Protein AF-K1YAY5-F1 (afdb_monomer)

Radius of gyration: 24.75 Å; Cα contacts (8 Å, |Δi|>4): 21; chains: 1; bounding box: 31×38×77 Å

Solvent-accessible surface area (backbone atoms only — not comparable to full-atom values): 5188 Å² total; per-residue (Å²): 108,72,68,60,54,52,52,53,52,55,52,53,52,52,54,53,50,50,50,53,62,53,60,73,70,68,57,85,78,70,83,76,76,80,80,65,90,43,71,67,53,44,50,68,73,68,52,61,72,70,50,35,81,82,36,47,69,64,43,51,56,42,61,75,38,75,84,60,51,57,75,72,67,37,71,89,67,27,76,83,72,128

Structure (mmCIF, N/CA/C/O backbone):
data_AF-K1YAY5-F1
#
_entry.id   AF-K1YAY5-F1
#
loop_
_atom_site.group_PDB
_atom_site.id
_atom_site.type_symbol
_atom_site.label_atom_id
_atom_site.label_alt_id
_atom_site.label_comp_id
_atom_site.label_asym_id
_atom_site.label_entity_id
_atom_site.label_seq_id
_atom_site.pdbx_PDB_ins_code
_atom_site.Cartn_x
_atom_site.Cartn_y
_atom_site.Cartn_z
_atom_site.occupancy
_atom_site.B_iso_or_equiv
_atom_site.auth_seq_id
_atom_site.auth_comp_id
_atom_site.auth_asym_id
_atom_site.auth_atom_id
_atom_site.pdbx_PDB_model_num
ATOM 1 N N . MET A 1 1 ? -8.912 21.716 52.493 1.00 59.44 1 MET A N 1
ATOM 2 C CA . MET A 1 1 ? -9.614 20.958 51.428 1.00 59.44 1 MET A CA 1
ATOM 3 C C . MET A 1 1 ? -9.536 21.628 50.053 1.00 59.44 1 MET A C 1
ATOM 5 O O . MET A 1 1 ? -8.945 21.027 49.172 1.00 59.44 1 MET A O 1
ATOM 9 N N . LYS A 1 2 ? -9.999 22.877 49.856 1.00 58.25 2 LYS A N 1
ATOM 10 C CA . LYS A 1 2 ? -9.933 23.583 48.547 1.00 58.25 2 LYS A CA 1
ATOM 11 C C . LYS A 1 2 ? -8.530 23.663 47.912 1.00 58.25 2 LYS A C 1
ATOM 13 O O . LYS A 1 2 ? -8.400 23.488 46.710 1.00 58.25 2 LYS A O 1
ATOM 18 N N . ARG A 1 3 ? -7.480 23.866 48.720 1.00 64.50 3 ARG A N 1
ATOM 19 C CA . ARG A 1 3 ? -6.078 23.891 48.248 1.00 64.50 3 ARG A CA 1
ATOM 20 C C . ARG A 1 3 ? -5.566 22.521 47.785 1.00 64.50 3 ARG A C 1
ATOM 22 O O . ARG A 1 3 ? -4.851 22.447 46.800 1.00 64.50 3 ARG A O 1
ATOM 29 N N . ILE A 1 4 ? -5.982 21.450 48.463 1.00 69.19 4 ILE A N 1
ATOM 30 C CA . ILE A 1 4 ? -5.614 20.065 48.120 1.00 69.19 4 ILE A CA 1
ATOM 31 C C . ILE A 1 4 ? -6.346 19.638 46.841 1.00 69.19 4 ILE A C 1
ATOM 33 O O . ILE A 1 4 ? -5.744 19.052 45.949 1.00 69.19 4 ILE A O 1
ATOM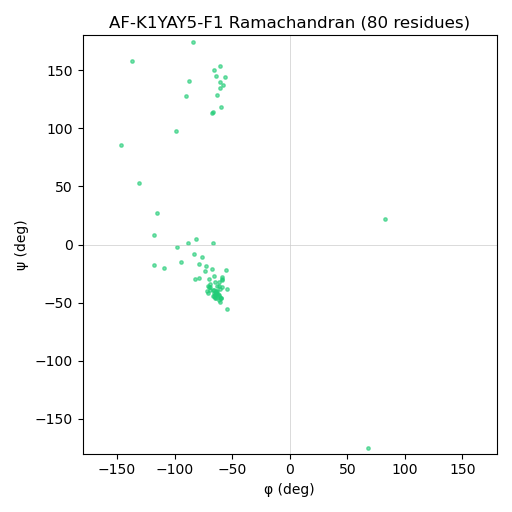 37 N N . LEU A 1 5 ? -7.620 20.025 46.714 1.00 68.62 5 LEU A N 1
ATOM 38 C CA . LEU A 1 5 ? -8.430 19.767 45.524 1.00 68.62 5 LEU A CA 1
ATOM 39 C C . LEU A 1 5 ? -7.904 20.527 44.292 1.00 68.62 5 LEU A C 1
ATOM 41 O O . LEU A 1 5 ? -7.806 19.951 43.215 1.00 68.62 5 LEU A O 1
ATOM 45 N N . GLY A 1 6 ? -7.498 21.792 44.461 1.00 71.88 6 GLY A N 1
ATOM 46 C CA . GLY A 1 6 ? -6.894 22.587 43.386 1.00 71.88 6 GLY A CA 1
ATOM 47 C C . GLY A 1 6 ? -5.536 22.050 42.925 1.00 71.88 6 GLY A C 1
ATOM 48 O O . GLY A 1 6 ? -5.267 22.009 41.729 1.00 71.88 6 GLY A O 1
ATOM 49 N N . MET A 1 7 ? -4.703 21.577 43.856 1.00 69.81 7 MET A N 1
ATOM 50 C CA . MET A 1 7 ? -3.388 21.010 43.538 1.00 69.81 7 MET A CA 1
ATOM 51 C C . MET A 1 7 ? -3.501 19.645 42.839 1.00 69.81 7 MET A C 1
ATOM 53 O O . MET A 1 7 ? -2.751 19.371 41.904 1.00 69.81 7 MET A O 1
ATOM 57 N N . GLY A 1 8 ? -4.489 18.828 43.222 1.00 73.06 8 GLY A N 1
ATOM 58 C CA . GLY A 1 8 ? -4.813 17.576 42.531 1.00 73.06 8 GLY A CA 1
ATOM 59 C C . GLY A 1 8 ? -5.304 17.793 41.096 1.00 73.06 8 GLY A C 1
ATOM 60 O O . GLY A 1 8 ? -4.852 17.102 40.183 1.00 73.06 8 GLY A O 1
ATOM 61 N N . LEU A 1 9 ? -6.161 18.797 40.870 1.00 76.62 9 LEU A N 1
ATOM 62 C CA . LEU A 1 9 ? -6.644 19.134 39.525 1.00 76.62 9 LEU A CA 1
ATOM 63 C C . LEU A 1 9 ? -5.509 19.616 38.607 1.00 76.62 9 LEU A C 1
ATOM 65 O O . LEU A 1 9 ? -5.446 19.223 37.445 1.00 76.62 9 LEU A O 1
ATOM 69 N N . LEU A 1 10 ? -4.593 20.436 39.135 1.00 79.50 10 LEU A N 1
ATOM 70 C CA . LEU A 1 10 ? -3.452 20.951 38.374 1.00 79.50 10 LEU A CA 1
ATOM 71 C C . LEU A 1 10 ? -2.503 19.821 37.940 1.00 79.50 10 LEU A C 1
ATOM 73 O O . LEU A 1 10 ? -2.030 19.807 36.805 1.00 79.50 10 LEU A O 1
ATOM 77 N N . SER A 1 11 ? -2.268 18.849 38.827 1.00 78.50 11 SER A N 1
ATOM 78 C CA . SER A 1 11 ? -1.442 17.672 38.545 1.00 78.50 11 SER A CA 1
ATOM 79 C C . SER A 1 11 ? -2.060 16.775 37.464 1.00 78.50 11 SER A C 1
ATOM 81 O O . SER A 1 11 ? -1.367 16.403 36.519 1.00 78.50 11 SER A O 1
ATOM 83 N N . CYS A 1 12 ? -3.366 16.492 37.536 1.00 80.06 12 CYS A N 1
ATOM 84 C CA . CYS A 1 12 ? -4.062 15.706 36.510 1.00 80.06 12 CYS A CA 1
ATOM 85 C C . CYS A 1 12 ? -4.039 16.379 35.130 1.00 80.06 12 CYS A C 1
ATOM 87 O O . CYS A 1 12 ? -3.772 15.713 34.130 1.00 80.06 12 CYS A O 1
ATOM 89 N N . SER A 1 13 ? -4.256 17.695 35.063 1.00 82.12 13 SER A N 1
ATOM 90 C CA . SER A 1 13 ? -4.201 18.437 33.797 1.00 82.12 13 SER A CA 1
ATOM 91 C C . SER A 1 13 ? -2.810 18.414 33.158 1.00 82.12 13 SER A C 1
ATOM 93 O O . SER A 1 13 ? -2.699 18.323 31.938 1.00 82.12 13 SER A O 1
ATOM 95 N N . PHE A 1 14 ? -1.743 18.442 33.961 1.00 81.12 14 PHE A N 1
ATOM 96 C CA . PHE A 1 14 ? -0.372 18.370 33.451 1.00 81.12 14 PHE A CA 1
ATOM 97 C C . PHE A 1 14 ? -0.038 16.983 32.877 1.00 81.12 14 PHE A C 1
ATOM 99 O O . PHE A 1 14 ? 0.594 16.881 31.826 1.00 81.12 14 PHE A O 1
ATOM 106 N N . ILE A 1 15 ? -0.519 15.915 33.524 1.00 81.75 15 ILE A N 1
ATOM 107 C CA . ILE A 1 15 ? -0.352 14.529 33.056 1.00 81.75 15 ILE A CA 1
ATOM 108 C C . ILE A 1 15 ? -1.118 14.300 31.747 1.00 81.75 15 ILE A C 1
ATOM 110 O O . ILE A 1 15 ? -0.570 13.726 30.806 1.00 81.75 15 ILE A O 1
ATOM 114 N N . LEU A 1 16 ? -2.358 14.791 31.656 1.00 79.88 16 LEU A N 1
ATOM 115 C CA . LEU A 1 16 ? -3.168 14.696 30.439 1.00 79.88 16 LEU A CA 1
ATOM 116 C C . LEU A 1 16 ? -2.516 15.435 29.267 1.00 79.88 16 LEU A C 1
ATOM 118 O O . LEU A 1 16 ? -2.442 14.894 28.166 1.00 79.88 16 LEU A O 1
ATOM 122 N N . LEU A 1 17 ? -1.986 16.637 29.502 1.00 78.00 17 LEU A N 1
ATOM 123 C CA . LEU A 1 17 ? -1.309 17.408 28.465 1.00 78.00 17 LEU A CA 1
ATOM 124 C C . LEU A 1 17 ? -0.040 16.692 27.975 1.00 78.00 17 LEU A C 1
ATOM 126 O O . LEU A 1 17 ? 0.150 16.532 26.771 1.00 78.00 17 LEU A O 1
ATOM 130 N N . ALA A 1 18 ? 0.790 16.185 28.891 1.00 73.25 18 ALA A N 1
ATOM 131 C CA . ALA A 1 18 ? 1.987 15.418 28.545 1.00 73.25 18 ALA A CA 1
ATOM 132 C C . ALA A 1 18 ? 1.665 14.139 27.748 1.00 73.25 18 ALA A C 1
ATOM 134 O O . ALA A 1 18 ? 2.376 13.821 26.795 1.00 73.25 18 ALA A O 1
ATOM 135 N N . ALA A 1 19 ? 0.577 13.435 28.082 1.00 73.31 19 ALA A N 1
ATOM 136 C CA . ALA A 1 19 ? 0.142 12.249 27.346 1.00 73.31 19 ALA A CA 1
ATOM 137 C C . ALA A 1 19 ? -0.268 12.581 25.901 1.00 73.31 19 ALA A C 1
ATOM 139 O O . ALA A 1 19 ? 0.130 11.874 24.976 1.00 73.31 19 ALA A O 1
ATOM 140 N N . VAL A 1 20 ? -0.997 13.682 25.686 1.00 71.38 20 VAL A N 1
ATOM 141 C CA . VAL A 1 20 ? -1.420 14.113 24.342 1.00 71.38 20 VAL A CA 1
ATOM 142 C C . VAL A 1 20 ? -0.218 14.504 23.475 1.00 71.38 20 VAL A C 1
ATOM 144 O O . VAL A 1 20 ? -0.127 14.068 22.327 1.00 71.38 20 VAL A O 1
ATOM 147 N N . TYR A 1 21 ? 0.741 15.261 24.020 1.00 68.62 21 TYR A N 1
ATOM 148 C CA . TYR A 1 21 ? 1.952 15.638 23.278 1.00 68.62 21 TYR A CA 1
ATOM 149 C C . TYR A 1 21 ? 2.896 14.453 23.027 1.00 68.62 21 TYR A C 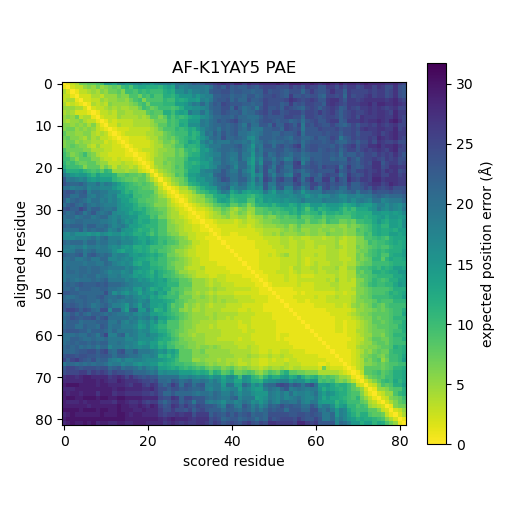1
ATOM 151 O O . TYR A 1 21 ? 3.502 14.373 21.960 1.00 68.62 21 TYR A O 1
ATOM 159 N N . GLY A 1 22 ? 3.015 13.524 23.979 1.00 64.81 22 GLY A N 1
ATOM 160 C CA . GLY A 1 22 ? 3.884 12.353 23.850 1.00 64.81 22 GLY A CA 1
ATOM 161 C C . GLY A 1 22 ? 3.369 11.321 22.843 1.00 64.81 22 GLY A C 1
ATOM 162 O O . GLY A 1 22 ? 4.147 10.799 22.046 1.00 64.81 22 GLY A O 1
ATOM 163 N N . PHE A 1 23 ? 2.060 11.050 22.836 1.00 60.62 23 PHE A N 1
ATOM 164 C CA . PHE A 1 23 ? 1.468 10.062 21.926 1.00 60.62 23 PHE A CA 1
ATOM 165 C C . PHE A 1 23 ? 1.185 10.618 20.524 1.00 60.62 23 PHE A C 1
ATOM 167 O O . PHE A 1 23 ? 1.281 9.870 19.551 1.00 60.62 23 PHE A O 1
ATOM 174 N N . GLY A 1 24 ? 0.907 11.919 20.379 1.00 61.81 24 GLY A N 1
ATOM 175 C CA . GLY A 1 24 ? 0.609 12.528 19.076 1.00 61.81 24 GLY A CA 1
ATOM 176 C C . GLY A 1 24 ? 1.791 12.565 18.095 1.00 61.81 24 GLY A C 1
ATOM 177 O O . GLY A 1 24 ? 1.582 12.642 16.888 1.00 61.81 24 GLY A O 1
ATOM 178 N N . ALA A 1 25 ? 3.034 12.477 18.584 1.00 64.31 25 ALA A N 1
ATOM 179 C CA . ALA A 1 25 ? 4.243 12.593 17.761 1.00 64.31 25 ALA A CA 1
ATOM 180 C C . ALA A 1 25 ? 4.743 11.265 17.145 1.00 64.31 25 ALA A C 1
ATOM 182 O O . ALA A 1 25 ? 5.759 11.264 16.444 1.00 64.31 25 ALA A O 1
ATOM 183 N N . GLY A 1 26 ? 4.042 10.146 17.376 1.00 67.44 26 GLY A N 1
ATOM 184 C CA . GLY A 1 26 ? 4.352 8.853 16.751 1.00 67.44 26 GLY A CA 1
ATOM 185 C C . GLY A 1 26 ? 5.463 8.035 17.423 1.00 67.44 26 GLY A C 1
ATOM 186 O O . GLY A 1 26 ? 6.048 7.172 16.775 1.00 67.44 26 GLY A O 1
ATOM 187 N N . GLY A 1 27 ? 5.749 8.276 18.707 1.00 70.69 27 GLY A N 1
ATOM 188 C CA . GLY A 1 27 ? 6.734 7.507 19.476 1.00 70.69 27 GLY A CA 1
ATOM 189 C C . GLY A 1 27 ? 8.192 7.702 19.023 1.00 70.69 27 GLY A C 1
ATOM 190 O O . GLY A 1 27 ? 8.484 8.544 18.168 1.00 70.69 27 GLY A O 1
ATOM 191 N N . PRO A 1 28 ? 9.146 6.959 19.616 1.00 77.94 28 PRO A N 1
ATOM 192 C CA . PRO A 1 28 ? 10.544 6.998 19.204 1.00 77.94 28 PRO A CA 1
ATOM 193 C C . PRO A 1 28 ? 10.659 6.570 17.740 1.00 77.94 28 PRO A C 1
ATOM 195 O O . PRO A 1 28 ? 10.316 5.443 17.384 1.00 77.94 28 PRO A O 1
ATOM 198 N N . LYS A 1 29 ? 11.143 7.473 16.883 1.00 77.00 29 LYS A N 1
ATOM 199 C CA . LYS A 1 29 ? 11.400 7.149 15.479 1.00 77.00 29 LYS A CA 1
ATOM 200 C C . LYS A 1 29 ? 12.548 6.145 15.434 1.00 77.00 29 LYS A C 1
ATOM 202 O O . LYS A 1 29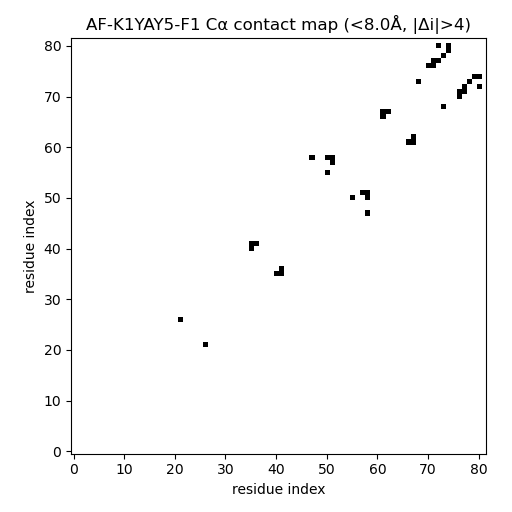 ? 13.666 6.477 15.821 1.00 77.00 29 LYS A O 1
ATOM 207 N N . THR A 1 30 ? 12.270 4.926 14.989 1.00 81.62 30 THR A N 1
ATOM 208 C CA . THR A 1 30 ? 13.324 3.964 14.674 1.00 81.62 30 THR A CA 1
ATOM 209 C C . THR A 1 30 ? 14.136 4.477 13.490 1.00 81.62 30 THR A C 1
ATOM 211 O O . THR A 1 30 ? 13.628 5.216 12.640 1.00 81.62 30 THR A O 1
ATOM 214 N N . GLU A 1 31 ? 15.418 4.119 13.442 1.00 87.62 31 GLU A N 1
ATOM 215 C CA . GLU A 1 31 ? 16.243 4.468 12.292 1.00 87.62 31 GLU A CA 1
ATOM 216 C C . GLU A 1 31 ? 15.674 3.771 11.043 1.00 87.62 31 GLU A C 1
ATOM 218 O O . GLU A 1 31 ? 15.382 2.569 11.092 1.00 87.62 31 GLU A O 1
ATOM 223 N N . PRO A 1 32 ? 15.432 4.505 9.942 1.00 82.81 32 PRO A N 1
ATOM 224 C CA . PRO A 1 32 ? 14.820 3.915 8.766 1.00 82.81 32 PRO A CA 1
ATOM 225 C C . PRO A 1 32 ? 15.740 2.838 8.175 1.00 82.81 32 PRO A C 1
ATOM 227 O O . PRO A 1 32 ? 16.963 3.000 8.171 1.00 82.81 32 PRO A O 1
ATOM 230 N N . PRO A 1 33 ? 15.177 1.755 7.613 1.00 84.8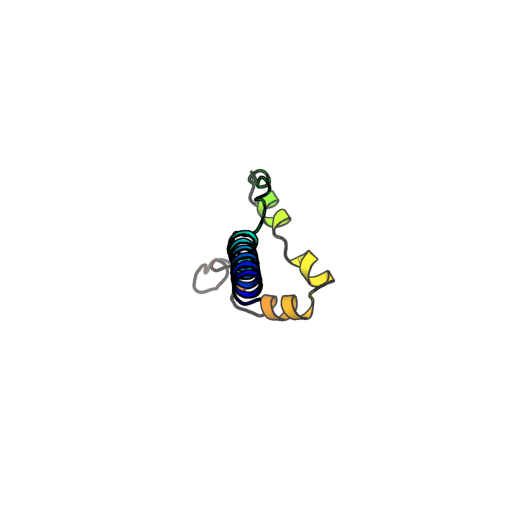8 33 PRO A N 1
ATOM 231 C CA . PRO A 1 33 ? 15.979 0.752 6.932 1.00 84.88 33 PRO A CA 1
ATOM 232 C C . PRO A 1 33 ? 16.733 1.383 5.750 1.00 84.88 33 PRO A C 1
ATOM 234 O O . PRO A 1 33 ? 16.252 2.355 5.150 1.00 84.88 33 PRO A O 1
ATOM 237 N N . PRO A 1 34 ? 17.884 0.817 5.346 1.00 91.19 34 PRO A N 1
ATOM 238 C CA . PRO A 1 34 ? 18.647 1.339 4.223 1.00 91.19 34 PRO A CA 1
ATOM 239 C C . PRO A 1 34 ? 17.793 1.406 2.951 1.00 91.19 34 PRO A C 1
ATOM 241 O O . PRO A 1 34 ? 16.928 0.556 2.678 1.00 91.19 34 PRO A O 1
ATOM 244 N N . LYS A 1 35 ? 18.044 2.444 2.147 1.00 91.62 35 LYS A N 1
ATOM 245 C CA . LYS A 1 35 ? 17.373 2.629 0.857 1.00 91.62 35 LYS A CA 1
ATOM 246 C C . LYS A 1 35 ? 17.633 1.415 -0.036 1.00 91.62 35 LYS A C 1
ATOM 248 O O . LYS A 1 35 ? 18.754 0.912 -0.087 1.00 91.62 35 LYS A O 1
ATOM 253 N N . ALA A 1 36 ? 16.590 0.959 -0.726 1.00 94.06 36 ALA A N 1
ATOM 254 C CA . ALA A 1 36 ? 16.742 -0.047 -1.770 1.00 94.06 36 ALA A CA 1
ATOM 255 C C . ALA A 1 36 ? 17.659 0.504 -2.874 1.00 94.06 36 ALA A C 1
ATOM 257 O O . ALA A 1 36 ? 17.569 1.681 -3.229 1.00 94.06 36 ALA A O 1
ATOM 258 N N . LYS A 1 37 ? 18.544 -0.340 -3.401 1.00 95.81 37 LYS A N 1
ATOM 259 C CA . LYS A 1 37 ? 19.489 0.010 -4.469 1.00 95.81 37 LYS A CA 1
ATOM 260 C C . LYS A 1 37 ? 18.950 -0.338 -5.853 1.00 95.81 37 LYS A C 1
ATOM 262 O O . LYS A 1 37 ? 19.485 0.134 -6.851 1.00 95.81 37 LYS A O 1
ATOM 267 N N . THR A 1 38 ? 17.903 -1.160 -5.920 1.00 96.00 38 THR A N 1
ATOM 268 C CA . THR A 1 38 ? 17.290 -1.607 -7.175 1.00 96.00 38 THR A CA 1
ATOM 269 C C . THR A 1 38 ? 15.765 -1.576 -7.100 1.00 96.00 38 THR A C 1
ATOM 271 O O . THR A 1 38 ? 15.175 -1.668 -6.022 1.00 96.00 38 THR A O 1
ATOM 274 N N . ILE A 1 39 ? 15.111 -1.508 -8.264 1.00 89.94 39 ILE A N 1
ATOM 275 C CA . ILE A 1 39 ? 13.647 -1.625 -8.362 1.00 89.94 39 ILE A CA 1
ATOM 276 C C . ILE A 1 39 ? 13.169 -2.993 -7.861 1.00 89.94 39 ILE A C 1
ATOM 278 O O . ILE A 1 39 ? 12.140 -3.071 -7.200 1.00 89.94 39 ILE A O 1
ATOM 282 N N . LYS A 1 40 ? 13.944 -4.061 -8.099 1.00 92.44 40 LYS A N 1
ATOM 283 C CA . LYS A 1 40 ? 13.637 -5.412 -7.605 1.00 92.44 40 LYS A CA 1
ATOM 284 C C . LYS A 1 40 ? 13.579 -5.461 -6.077 1.00 92.44 40 LYS A C 1
ATOM 286 O O . LYS A 1 40 ? 12.642 -6.021 -5.520 1.00 92.44 40 LYS A O 1
ATOM 2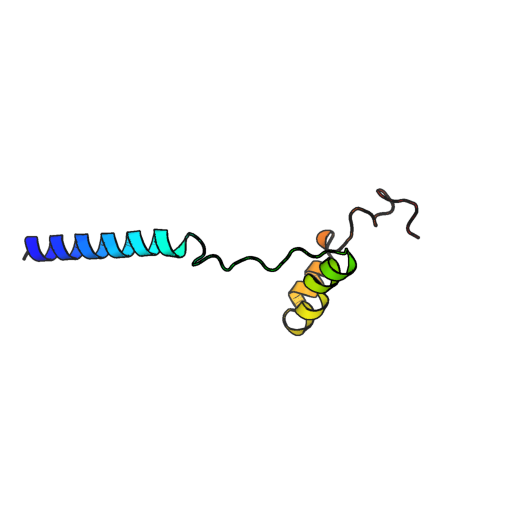91 N N . GLU A 1 41 ? 14.561 -4.863 -5.405 1.00 94.00 41 GLU A N 1
ATOM 292 C CA . GLU A 1 41 ? 14.571 -4.764 -3.940 1.00 94.00 41 GLU A CA 1
ATOM 293 C C . GLU A 1 41 ? 13.395 -3.938 -3.417 1.00 94.00 41 GLU A C 1
ATOM 295 O O . GLU A 1 41 ? 12.789 -4.299 -2.409 1.00 94.00 41 GLU A O 1
ATOM 300 N N . LEU A 1 42 ? 13.063 -2.840 -4.100 1.00 91.25 42 LEU A N 1
ATOM 301 C CA . LEU A 1 42 ? 11.942 -1.991 -3.718 1.00 91.25 42 LEU A CA 1
ATOM 302 C C . LEU A 1 42 ? 10.604 -2.732 -3.856 1.00 91.25 42 LEU A C 1
ATOM 304 O O . LEU A 1 42 ? 9.807 -2.711 -2.923 1.00 91.25 42 LEU A O 1
ATOM 308 N N . ALA A 1 43 ? 10.387 -3.425 -4.975 1.00 89.75 43 ALA A N 1
ATOM 309 C CA . ALA A 1 43 ? 9.181 -4.211 -5.219 1.00 89.75 43 ALA A CA 1
ATOM 310 C C . ALA A 1 43 ? 9.023 -5.340 -4.190 1.00 89.75 43 ALA A C 1
ATOM 312 O O . ALA A 1 43 ? 7.954 -5.495 -3.618 1.00 89.75 43 ALA A O 1
ATOM 313 N N . ALA A 1 44 ? 10.101 -6.068 -3.878 1.00 91.50 44 ALA A N 1
ATOM 314 C CA . ALA A 1 44 ? 10.067 -7.132 -2.874 1.00 91.50 44 ALA A CA 1
ATOM 315 C C . ALA A 1 44 ? 9.773 -6.617 -1.452 1.00 91.50 44 ALA A C 1
ATOM 317 O O . ALA A 1 44 ? 9.160 -7.321 -0.650 1.00 91.50 44 ALA A O 1
ATOM 318 N N . ARG A 1 45 ? 10.219 -5.397 -1.120 1.00 89.81 45 ARG A N 1
ATOM 319 C CA . ARG A 1 45 ? 9.972 -4.766 0.186 1.00 89.81 45 ARG A CA 1
ATOM 320 C C . ARG A 1 45 ? 8.507 -4.383 0.387 1.00 89.81 45 ARG A C 1
ATOM 322 O O . ARG A 1 45 ? 8.037 -4.424 1.519 1.00 89.81 45 ARG A O 1
ATOM 329 N N . TYR A 1 46 ? 7.826 -3.991 -0.684 1.00 88.00 46 TYR A N 1
ATOM 330 C CA . TYR A 1 46 ? 6.452 -3.484 -0.657 1.00 88.00 46 TYR A CA 1
ATOM 331 C C . TYR A 1 46 ? 5.473 -4.401 -1.402 1.00 88.00 46 TYR A C 1
ATOM 333 O O . TYR A 1 46 ? 4.451 -3.939 -1.902 1.00 88.00 46 TYR A O 1
ATOM 341 N N . ASP A 1 47 ? 5.788 -5.693 -1.480 1.00 90.00 47 ASP A N 1
ATOM 342 C CA . ASP A 1 47 ? 4.910 -6.702 -2.062 1.00 90.00 47 ASP A CA 1
ATOM 343 C C . ASP A 1 47 ? 3.659 -6.889 -1.191 1.00 90.00 47 ASP A C 1
ATOM 345 O O . ASP A 1 47 ? 3.737 -7.366 -0.055 1.00 90.00 47 ASP A O 1
ATOM 349 N N . SER A 1 48 ? 2.503 -6.502 -1.731 1.00 90.00 48 SER A N 1
ATOM 350 C CA . SER A 1 48 ? 1.209 -6.611 -1.058 1.00 90.00 48 SER A CA 1
ATOM 351 C C . SER A 1 48 ? 0.651 -8.035 -1.044 1.00 90.00 48 SER A C 1
ATOM 353 O O . SER A 1 48 ? -0.298 -8.287 -0.302 1.00 90.00 48 SER A O 1
ATOM 355 N N . GLY A 1 49 ? 1.237 -8.980 -1.794 1.00 90.81 49 GLY A N 1
ATOM 356 C CA . GLY A 1 49 ? 0.763 -10.367 -1.849 1.00 90.81 49 GLY A CA 1
ATOM 357 C C . GLY A 1 49 ? 0.758 -11.049 -0.479 1.00 90.81 49 GLY A C 1
ATOM 358 O O . GLY A 1 49 ? -0.189 -11.750 -0.138 1.00 90.81 49 GLY A O 1
ATOM 359 N N . LYS A 1 50 ? 1.750 -10.750 0.366 1.00 91.25 50 LYS A N 1
ATOM 360 C CA . LYS A 1 50 ? 1.812 -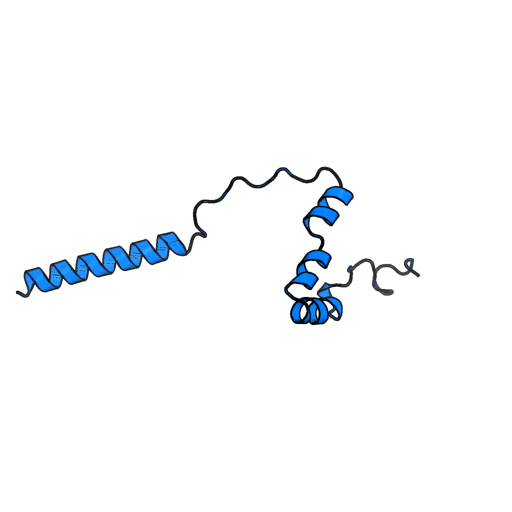11.255 1.750 1.00 91.25 50 LYS A CA 1
ATOM 361 C C . LYS A 1 50 ? 0.694 -10.712 2.637 1.00 91.25 50 LYS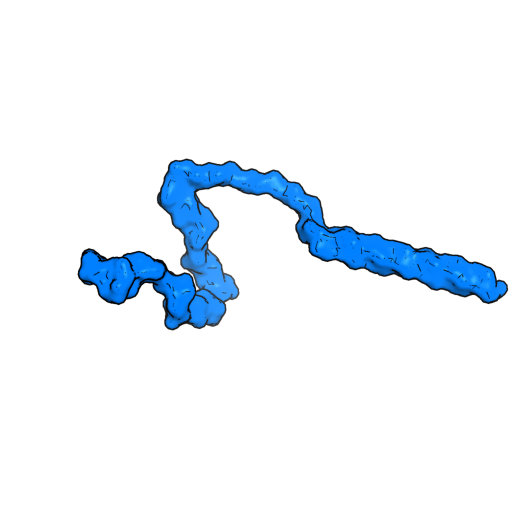 A C 1
ATOM 363 O O . LYS A 1 50 ? 0.314 -11.347 3.611 1.00 91.25 50 LYS A O 1
ATOM 368 N N . CYS A 1 51 ? 0.167 -9.526 2.331 1.00 92.31 51 CYS A N 1
ATOM 369 C CA . CYS A 1 51 ? -0.908 -8.923 3.115 1.00 92.31 51 CYS A CA 1
ATOM 370 C C . CYS A 1 51 ? -2.226 -9.683 2.935 1.00 92.31 51 CYS A C 1
ATOM 372 O O . CYS A 1 51 ? -3.024 -9.725 3.867 1.00 92.31 51 CYS A O 1
ATOM 374 N N . MET A 1 52 ? -2.432 -10.310 1.774 1.00 94.75 52 MET A N 1
ATOM 375 C CA . MET A 1 52 ? -3.609 -11.132 1.488 1.00 94.75 52 MET A CA 1
ATOM 376 C C . MET A 1 52 ? -3.753 -12.304 2.468 1.00 94.75 52 MET A C 1
ATOM 378 O O . MET A 1 52 ? -4.875 -12.673 2.787 1.00 94.75 52 MET A O 1
ATOM 382 N N . GLU A 1 53 ? -2.643 -12.835 3.000 1.00 94.06 53 GLU A N 1
ATOM 383 C CA . GLU A 1 53 ? -2.654 -13.961 3.950 1.00 94.06 53 GLU A CA 1
ATOM 384 C C . GLU A 1 53 ? -3.459 -13.658 5.226 1.00 94.06 53 GLU A C 1
ATOM 386 O O . GLU A 1 53 ? -4.045 -14.565 5.812 1.00 94.06 53 GLU A O 1
ATOM 391 N N . CYS A 1 54 ? -3.516 -12.385 5.641 1.00 97.19 54 CYS A N 1
ATOM 392 C CA . CYS A 1 54 ? -4.251 -11.940 6.832 1.00 97.19 54 CYS A CA 1
ATOM 393 C C . CYS A 1 54 ? -5.387 -10.947 6.525 1.00 97.19 54 CYS A C 1
ATOM 395 O O . CYS A 1 54 ? -6.249 -10.722 7.373 1.00 97.19 54 CYS A O 1
ATOM 397 N N . HIS A 1 55 ? -5.383 -10.314 5.349 1.00 96.94 55 HIS A N 1
ATOM 398 C CA . HIS A 1 55 ? -6.289 -9.223 4.978 1.00 96.94 55 HIS A CA 1
ATOM 399 C C . HIS A 1 55 ? -6.935 -9.465 3.613 1.00 96.94 55 HIS A C 1
ATOM 401 O O . HIS A 1 55 ? -6.876 -8.608 2.733 1.00 96.94 55 HIS A O 1
ATOM 407 N N . GLU A 1 56 ? -7.547 -10.633 3.444 1.00 96.12 56 GLU A N 1
ATOM 408 C CA . GLU A 1 56 ? -8.153 -11.068 2.184 1.00 96.12 56 GLU A CA 1
ATOM 409 C C . GLU A 1 56 ? -9.168 -10.057 1.632 1.00 96.12 56 GLU A C 1
ATOM 411 O O . GLU A 1 56 ? -8.970 -9.545 0.534 1.00 96.12 56 GLU A O 1
ATOM 416 N N . GLU A 1 57 ? -10.188 -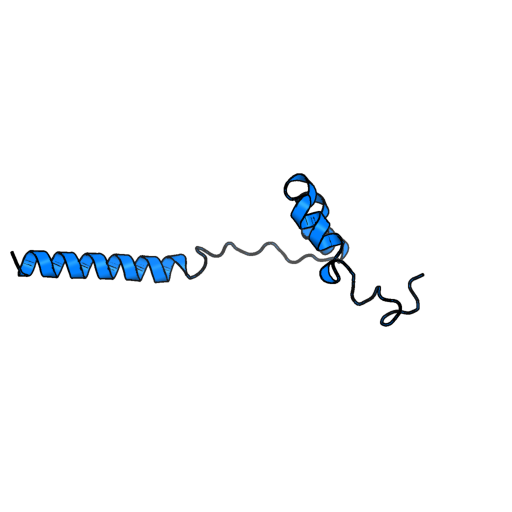9.681 2.410 1.00 97.44 57 GLU A N 1
ATOM 417 C CA . GLU A 1 57 ? -11.245 -8.762 1.953 1.00 97.44 57 GLU A CA 1
ATOM 418 C C . GLU A 1 57 ? -10.685 -7.392 1.535 1.00 97.44 57 GLU A C 1
ATOM 420 O O . GLU A 1 57 ? -11.007 -6.861 0.470 1.00 97.44 57 GLU A O 1
ATOM 425 N N . ALA A 1 58 ? -9.801 -6.815 2.352 1.00 96.62 58 ALA A N 1
ATOM 426 C CA . ALA A 1 58 ? -9.193 -5.521 2.051 1.00 96.62 58 ALA A CA 1
ATOM 427 C C . ALA A 1 58 ? -8.282 -5.601 0.818 1.00 96.62 58 ALA A C 1
ATOM 429 O O . ALA A 1 58 ? -8.265 -4.685 -0.010 1.00 96.62 58 ALA A O 1
ATOM 430 N N . HIS A 1 59 ? -7.537 -6.700 0.680 1.00 95.94 59 HIS A N 1
ATOM 431 C CA . HIS A 1 59 ? -6.710 -6.954 -0.489 1.00 95.94 59 HIS A CA 1
ATOM 432 C C . HIS A 1 59 ? -7.573 -7.119 -1.746 1.00 95.94 59 HIS A C 1
ATOM 434 O O . HIS A 1 59 ? -7.256 -6.527 -2.775 1.00 95.94 59 HIS A O 1
ATOM 440 N N . GLU A 1 60 ? -8.689 -7.845 -1.672 1.00 94.81 60 GLU A N 1
ATOM 441 C CA . GLU A 1 60 ? -9.626 -8.021 -2.781 1.00 94.81 60 GLU A CA 1
ATOM 442 C C . GLU A 1 60 ? -10.212 -6.675 -3.230 1.00 94.81 60 GLU A C 1
ATOM 444 O O . GLU A 1 60 ? -10.134 -6.325 -4.412 1.00 94.81 60 GLU A O 1
ATOM 449 N N . GLN A 1 61 ? -10.711 -5.865 -2.294 1.00 96.19 61 GLN A N 1
ATOM 450 C CA . GLN A 1 61 ? -11.239 -4.530 -2.584 1.00 96.19 61 GLN A CA 1
ATOM 451 C C . GLN A 1 61 ? -10.180 -3.620 -3.222 1.00 96.19 61 GLN A C 1
ATOM 453 O O . GLN A 1 61 ? -10.444 -2.960 -4.231 1.00 96.19 61 GLN A O 1
ATOM 458 N N . TRP A 1 62 ? -8.961 -3.605 -2.673 1.00 94.06 62 TRP A N 1
ATOM 459 C CA . TRP A 1 62 ? -7.846 -2.849 -3.241 1.00 94.06 62 TRP A CA 1
ATOM 460 C C . TRP A 1 62 ? -7.496 -3.335 -4.652 1.00 94.06 62 TRP A C 1
ATOM 462 O O . TRP A 1 62 ? -7.383 -2.509 -5.563 1.00 94.06 62 TRP A O 1
ATOM 472 N N . SER A 1 63 ? -7.370 -4.651 -4.847 1.00 92.12 63 SER A N 1
ATOM 473 C CA . SER A 1 63 ? -6.955 -5.268 -6.111 1.00 92.12 63 SER A CA 1
ATOM 474 C C . SER A 1 63 ? -7.926 -4.965 -7.254 1.00 92.12 63 SER A C 1
ATOM 476 O O . SER A 1 63 ? -7.490 -4.747 -8.385 1.00 92.12 63 SER A O 1
ATOM 478 N N . ASN A 1 64 ? -9.218 -4.830 -6.944 1.00 91.88 64 ASN A N 1
ATOM 479 C CA . ASN A 1 64 ? -10.268 -4.459 -7.890 1.00 91.88 64 ASN A CA 1
ATOM 480 C C . ASN A 1 64 ? -10.398 -2.939 -8.123 1.00 91.88 64 ASN A C 1
ATOM 482 O O . ASN A 1 64 ? -11.134 -2.507 -9.014 1.00 91.88 64 ASN A O 1
ATOM 486 N N . SER A 1 65 ? -9.688 -2.108 -7.356 1.00 89.44 65 SER A N 1
ATOM 487 C CA . SER A 1 65 ? -9.733 -0.648 -7.479 1.00 89.44 65 SER A CA 1
ATOM 488 C C . SER A 1 65 ? -8.790 -0.106 -8.564 1.00 89.44 65 SER A C 1
ATOM 490 O O . SER A 1 65 ? -7.982 -0.818 -9.154 1.00 89.44 65 SER A O 1
ATOM 492 N N . LEU A 1 66 ? -8.856 1.202 -8.833 1.00 85.94 66 LEU A N 1
ATOM 493 C CA . LEU A 1 66 ? -7.874 1.867 -9.699 1.00 85.94 66 LEU A CA 1
ATOM 494 C C . LEU A 1 66 ? -6.501 2.037 -9.030 1.00 85.94 66 LEU A C 1
ATOM 496 O O . LEU A 1 66 ? -5.516 2.216 -9.737 1.00 85.94 66 LEU A O 1
ATOM 500 N N . HIS A 1 67 ? -6.413 1.951 -7.699 1.00 86.00 67 HIS A N 1
ATOM 501 C CA . HIS A 1 67 ? -5.157 2.131 -6.963 1.00 86.00 67 HIS A CA 1
ATOM 502 C C . HIS A 1 67 ? -4.197 0.944 -7.100 1.00 86.00 67 HIS A C 1
ATOM 504 O O . HIS A 1 67 ? -2.997 1.115 -6.906 1.00 86.00 67 HIS A O 1
ATOM 510 N N . SER A 1 68 ? -4.701 -0.249 -7.430 1.00 88.06 68 SER A N 1
ATOM 511 C CA . SER A 1 68 ? -3.866 -1.419 -7.732 1.00 88.06 68 SER A CA 1
ATOM 512 C C . SER A 1 68 ? -3.285 -1.377 -9.148 1.00 88.06 68 SER A C 1
ATOM 514 O O . SER A 1 68 ? -2.337 -2.098 -9.459 1.00 88.06 68 SER A O 1
ATOM 516 N N . ARG A 1 69 ? -3.835 -0.530 -10.027 1.00 79.88 69 ARG A N 1
ATOM 517 C CA . ARG A 1 69 ? -3.405 -0.418 -11.420 1.00 79.88 69 ARG A CA 1
ATOM 518 C C . ARG A 1 69 ? -2.301 0.623 -11.547 1.00 79.88 69 ARG A C 1
ATOM 520 O O . ARG A 1 69 ? -2.454 1.770 -11.138 1.00 79.88 69 ARG A O 1
ATOM 527 N N . SER A 1 70 ? -1.190 0.241 -12.174 1.00 73.81 70 SER A N 1
ATOM 528 C CA . SER A 1 70 ? -0.143 1.201 -12.529 1.00 73.81 70 SER A CA 1
ATOM 529 C C . SER A 1 70 ? -0.701 2.262 -13.483 1.00 73.81 70 SER A C 1
ATOM 531 O O . SER A 1 70 ? -1.352 1.932 -14.476 1.00 73.81 70 SER A O 1
ATOM 533 N N . ILE A 1 71 ? -0.397 3.539 -13.231 1.00 63.31 71 ILE A N 1
ATOM 534 C CA . ILE A 1 71 ? -0.752 4.658 -14.125 1.00 63.31 71 ILE A CA 1
ATOM 535 C C . ILE A 1 71 ? -0.137 4.453 -15.522 1.00 63.31 71 ILE A C 1
ATOM 537 O O . ILE A 1 71 ? -0.717 4.870 -16.524 1.00 63.31 71 ILE A O 1
ATOM 541 N N . LEU A 1 72 ? 0.992 3.739 -15.597 1.00 58.16 72 LEU A N 1
ATOM 542 C CA . LEU A 1 72 ? 1.663 3.346 -16.838 1.00 58.16 72 LEU A CA 1
ATOM 543 C C . LEU A 1 72 ? 1.051 2.104 -17.505 1.00 58.16 72 LEU A C 1
ATOM 545 O O . LEU A 1 72 ? 1.615 1.629 -18.471 1.00 58.16 72 LEU A O 1
ATOM 549 N N . GLY A 1 73 ? -0.048 1.542 -16.998 1.00 53.34 73 GLY A N 1
ATOM 550 C CA . GLY A 1 73 ? -0.671 0.318 -17.523 1.00 53.34 73 GLY A CA 1
ATOM 551 C C . GLY A 1 73 ? -2.097 0.510 -18.039 1.00 53.34 73 GLY A C 1
ATOM 552 O O . GLY A 1 73 ? -2.774 -0.471 -18.328 1.00 53.34 73 GLY A O 1
ATOM 553 N N . SER A 1 74 ? -2.592 1.751 -18.128 1.00 57.06 74 SER A N 1
ATOM 554 C CA . SER A 1 74 ? -3.876 2.017 -18.784 1.00 57.06 74 SER A CA 1
ATOM 555 C C . SER A 1 74 ? -3.657 2.241 -20.289 1.00 57.06 74 SER A C 1
ATOM 557 O O . SER A 1 74 ? -2.710 2.953 -20.647 1.00 57.06 74 SER A O 1
ATOM 559 N N . PRO A 1 75 ? -4.543 1.743 -21.178 1.00 59.16 75 PRO A N 1
ATOM 560 C CA . PRO A 1 75 ? -4.426 1.961 -22.625 1.00 59.16 75 PRO A CA 1
ATOM 561 C C . PRO A 1 75 ? -4.356 3.444 -23.020 1.00 59.16 75 PRO A C 1
ATOM 563 O O . PRO A 1 75 ? -3.869 3.783 -24.093 1.00 59.16 75 PRO A O 1
ATOM 566 N N . ARG A 1 76 ? -4.837 4.344 -22.148 1.00 62.06 76 ARG A N 1
ATOM 567 C CA . ARG A 1 76 ? -4.787 5.796 -22.360 1.00 62.06 76 ARG A CA 1
ATOM 568 C C . ARG A 1 76 ? -3.426 6.424 -22.063 1.00 62.06 76 ARG A C 1
ATOM 570 O O . ARG A 1 76 ? -3.126 7.456 -22.651 1.00 62.06 76 ARG A O 1
ATOM 577 N N . THR A 1 77 ? -2.633 5.859 -21.155 1.00 60.56 77 THR A N 1
ATOM 578 C CA . THR A 1 77 ? -1.373 6.469 -20.680 1.00 60.56 77 THR A CA 1
ATOM 579 C C . THR A 1 77 ? -0.120 5.748 -21.168 1.00 60.56 77 THR A C 1
ATOM 581 O O . THR A 1 77 ? 0.940 6.367 -21.207 1.00 60.56 77 THR A O 1
ATOM 584 N N . ALA A 1 78 ? -0.226 4.483 -21.579 1.00 58.75 78 ALA A N 1
ATOM 585 C CA . ALA A 1 78 ? 0.848 3.744 -22.236 1.00 58.75 78 ALA A CA 1
ATOM 586 C C . ALA A 1 78 ? 0.249 2.756 -23.258 1.00 58.75 78 ALA A C 1
ATOM 588 O O . ALA A 1 78 ? 0.023 1.590 -22.935 1.00 58.75 78 ALA A O 1
ATOM 589 N N . PRO A 1 79 ? -0.025 3.198 -24.498 1.00 57.22 79 PRO A N 1
ATOM 590 C CA . PRO A 1 79 ? -0.667 2.371 -25.527 1.00 57.22 79 PRO A CA 1
ATOM 591 C C . PRO A 1 79 ? 0.183 1.178 -26.009 1.00 57.22 79 PRO A C 1
ATOM 593 O O . PRO A 1 79 ? -0.237 0.452 -26.902 1.00 57.22 79 PRO A O 1
ATOM 596 N N . THR A 1 80 ? 1.380 0.975 -25.454 1.00 55.53 80 THR A N 1
ATOM 597 C CA . THR A 1 80 ? 2.326 -0.084 -25.835 1.00 55.53 80 THR A CA 1
ATOM 598 C C . THR A 1 80 ? 2.288 -1.321 -24.937 1.00 55.53 80 THR A C 1
ATOM 600 O O . THR A 1 80 ? 3.026 -2.266 -25.206 1.00 55.53 80 THR A O 1
ATOM 603 N N . ILE A 1 81 ? 1.464 -1.345 -23.885 1.00 51.94 81 ILE A N 1
ATOM 604 C CA . ILE A 1 81 ? 1.278 -2.535 -23.043 1.00 51.94 81 ILE A CA 1
ATOM 605 C C . ILE A 1 81 ? -0.004 -3.242 -23.497 1.00 51.94 81 ILE A C 1
ATOM 607 O O . ILE A 1 81 ? -1.111 -2.825 -23.154 1.00 51.94 81 ILE A O 1
ATOM 611 N N . VAL A 1 82 ? 0.188 -4.265 -24.335 1.00 47.78 82 VAL A N 1
ATOM 612 C CA . VAL A 1 82 ? -0.786 -5.305 -24.713 1.00 47.78 82 VAL A CA 1
ATOM 613 C C . VAL A 1 82 ? -0.603 -6.534 -23.838 1.00 47.78 82 VAL A C 1
ATOM 615 O O . VAL A 1 82 ? 0.566 -6.845 -23.511 1.00 47.78 82 VAL A O 1
#

Mean predicted aligned error: 13.33 Å

pLDDT: mean 79.22, std 13.87, range [47.78, 97.44]

Sequence (82 aa):
MKRILGMGLLSCSFILLAAVYGFGAGGPKTEPPPKAKTIKELAARYDSGKCMECHEEAHEQWSNSLHSRSILGSPRTAPTIV

Secondary structure (DSSP, 8-state):
-HHHHHHHHHHHHHHHHHHHHHHHTTSS-PPPPPPPSSHHHHHHHT-GGGGGGT-HHHHHHHHT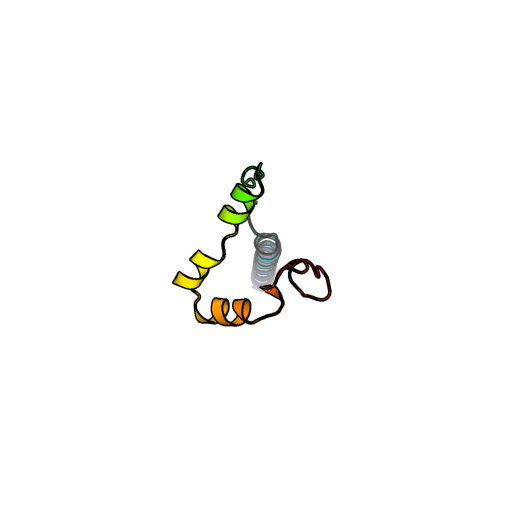SGGGS-GGGSTTT-TT--

Foldseek 3Di:
DVVVVVVVVVVVVVVVVCVCVQVVVPHDDDDDDDDDPDPVSVCVVPPCPVVCVPPVPVCVVCCPDCNVDDPCQDCVNPVPHD